Protein AF-A0A3D1DZ18-F1 (afdb_monomer_lite)

Structure (mmCIF, N/CA/C/O backbone):
data_AF-A0A3D1DZ18-F1
#
_entry.id   AF-A0A3D1DZ18-F1
#
loop_
_atom_site.group_PDB
_atom_site.id
_atom_site.type_symbol
_atom_site.label_atom_id
_atom_site.label_alt_id
_atom_site.label_comp_id
_atom_site.label_asym_id
_atom_site.label_entity_id
_atom_site.label_seq_id
_atom_site.pdbx_PDB_ins_code
_atom_site.Cartn_x
_atom_site.Cartn_y
_atom_site.Cartn_z
_atom_site.occupancy
_atom_site.B_iso_or_equiv
_atom_site.auth_seq_id
_atom_site.auth_comp_id
_atom_site.auth_asym_id
_atom_site.auth_atom_id
_atom_site.pdbx_PDB_model_num
ATOM 1 N N . ARG A 1 1 ? -7.904 15.446 -1.964 1.00 63.59 1 ARG A N 1
ATOM 2 C CA . ARG A 1 1 ? -7.680 14.143 -2.639 1.00 63.59 1 ARG A CA 1
ATOM 3 C C . ARG A 1 1 ? -6.211 13.783 -2.467 1.00 63.59 1 ARG A C 1
ATOM 5 O O . ARG A 1 1 ? -5.381 14.593 -2.849 1.00 63.59 1 ARG A O 1
ATOM 12 N N . LEU A 1 2 ? -5.895 12.655 -1.828 1.00 70.81 2 LEU A N 1
ATOM 13 C CA . LEU A 1 2 ? -4.513 12.186 -1.665 1.00 70.81 2 LEU A CA 1
ATOM 14 C C . LEU A 1 2 ? -4.102 11.406 -2.923 1.00 70.81 2 LEU A C 1
ATOM 16 O O . LEU A 1 2 ? -4.842 10.521 -3.343 1.00 70.81 2 LEU A O 1
ATOM 20 N N . MET A 1 3 ? -2.960 11.749 -3.521 1.00 78.75 3 MET A N 1
ATOM 21 C CA . MET A 1 3 ? -2.389 11.069 -4.689 1.00 78.75 3 MET A CA 1
ATOM 22 C C . MET A 1 3 ? -0.935 10.728 -4.373 1.00 78.75 3 MET A C 1
ATOM 24 O O . MET A 1 3 ? -0.142 11.632 -4.122 1.00 78.75 3 MET A O 1
ATOM 28 N N . LEU A 1 4 ? -0.595 9.440 -4.359 1.00 81.81 4 LEU A N 1
ATOM 29 C CA . LEU A 1 4 ? 0.752 8.956 -4.064 1.00 81.81 4 LEU A CA 1
ATOM 30 C C . LEU A 1 4 ? 1.178 7.966 -5.150 1.00 81.81 4 LEU A C 1
ATOM 32 O O . LEU A 1 4 ? 0.467 6.997 -5.410 1.00 81.81 4 LEU A O 1
ATOM 36 N N . LEU A 1 5 ? 2.340 8.204 -5.759 1.00 85.50 5 LEU A N 1
ATOM 37 C CA . LEU A 1 5 ? 3.006 7.230 -6.618 1.00 85.50 5 LEU A CA 1
ATOM 38 C C . LEU A 1 5 ? 3.925 6.388 -5.735 1.00 85.50 5 LEU A C 1
ATOM 40 O O . LEU A 1 5 ? 4.879 6.913 -5.165 1.00 85.50 5 LEU A O 1
ATOM 44 N N . VAL A 1 6 ? 3.609 5.108 -5.572 1.00 86.12 6 VAL A N 1
ATOM 45 C CA . VAL A 1 6 ? 4.302 4.238 -4.615 1.00 86.12 6 VAL A CA 1
ATOM 46 C C . VAL A 1 6 ? 4.658 2.896 -5.236 1.00 86.12 6 VAL A C 1
ATOM 48 O O . VAL A 1 6 ? 4.057 2.467 -6.221 1.00 86.12 6 VAL A O 1
ATOM 51 N N . GLU A 1 7 ? 5.646 2.230 -4.649 1.00 89.75 7 GLU A N 1
ATOM 52 C CA . GLU A 1 7 ? 6.009 0.864 -5.020 1.00 89.75 7 GLU A CA 1
ATOM 53 C C . GLU A 1 7 ? 5.047 -0.172 -4.379 1.00 89.75 7 GLU A C 1
ATOM 55 O O . GLU A 1 7 ? 4.304 0.176 -3.452 1.00 89.75 7 GLU A O 1
ATOM 60 N N . PRO A 1 8 ? 4.998 -1.429 -4.870 1.00 87.31 8 PRO A N 1
ATOM 61 C CA . PRO A 1 8 ? 4.051 -2.446 -4.415 1.00 87.31 8 PRO A CA 1
ATOM 62 C C . PRO A 1 8 ? 3.978 -2.692 -2.903 1.00 87.31 8 PRO A C 1
ATOM 64 O O . PRO A 1 8 ? 2.870 -2.871 -2.397 1.00 87.31 8 PRO A O 1
ATOM 67 N N . ALA A 1 9 ? 5.092 -2.711 -2.162 1.00 86.75 9 ALA A N 1
ATOM 68 C CA . ALA A 1 9 ? 5.037 -3.008 -0.725 1.00 86.75 9 ALA A CA 1
ATOM 69 C C . ALA A 1 9 ? 4.357 -1.870 0.060 1.00 86.75 9 ALA A C 1
ATOM 71 O O . ALA A 1 9 ? 3.513 -2.110 0.929 1.00 86.75 9 ALA A O 1
ATOM 72 N N . CYS A 1 10 ? 4.637 -0.624 -0.316 1.00 89.00 10 CYS A N 1
ATOM 73 C CA . CYS A 1 10 ? 3.939 0.558 0.181 1.00 89.00 10 CYS A CA 1
ATOM 74 C C . CYS A 1 10 ? 2.434 0.539 -0.178 1.00 89.00 10 CYS A C 1
ATOM 76 O O . CYS A 1 10 ? 1.581 0.734 0.696 1.00 89.00 10 CYS A O 1
ATOM 78 N N . ALA A 1 11 ? 2.083 0.204 -1.428 1.00 88.69 11 ALA A N 1
ATOM 79 C CA . ALA A 1 11 ? 0.688 0.070 -1.866 1.00 88.69 11 ALA A CA 1
ATOM 80 C C . ALA A 1 11 ? -0.081 -1.024 -1.100 1.00 88.69 11 ALA A C 1
ATOM 82 O O . ALA A 1 11 ? -1.255 -0.838 -0.768 1.00 88.69 11 ALA A O 1
ATOM 83 N N . ALA A 1 12 ? 0.572 -2.146 -0.780 1.00 89.50 12 ALA A N 1
ATOM 84 C CA . ALA A 1 12 ? -0.049 -3.280 -0.098 1.00 89.50 12 ALA A CA 1
ATOM 85 C C . ALA A 1 12 ? -0.584 -2.916 1.293 1.00 89.50 12 ALA A C 1
ATOM 87 O O . ALA A 1 12 ? -1.659 -3.381 1.676 1.00 89.50 12 ALA A O 1
ATOM 88 N N . SER A 1 13 ? 0.117 -2.049 2.031 1.00 90.81 13 SER A N 1
ATOM 89 C CA . SER A 1 13 ? -0.317 -1.591 3.358 1.00 90.81 13 SER A CA 1
ATOM 90 C C . SER A 1 13 ? -1.648 -0.834 3.284 1.00 90.81 13 SER A C 1
ATOM 92 O O . SER A 1 13 ? -2.583 -1.136 4.028 1.00 90.81 13 SER A O 1
ATOM 94 N N . LEU A 1 14 ? -1.767 0.104 2.336 1.00 90.12 14 LEU A N 1
ATOM 95 C CA . LEU A 1 14 ? -3.001 0.861 2.117 1.00 90.12 14 LEU A CA 1
ATOM 96 C C . LEU A 1 14 ? -4.117 -0.025 1.544 1.00 90.12 14 LEU A C 1
ATOM 98 O O . LEU A 1 14 ? -5.240 0.000 2.045 1.00 90.12 14 LEU A O 1
ATOM 102 N N . GLY A 1 15 ? -3.810 -0.846 0.535 1.00 89.19 15 GLY A N 1
ATOM 103 C CA . GLY A 1 15 ? -4.775 -1.757 -0.084 1.00 89.19 15 GLY A CA 1
ATOM 104 C C . GLY A 1 15 ? -5.355 -2.766 0.910 1.00 89.19 15 GLY A C 1
ATOM 105 O O . G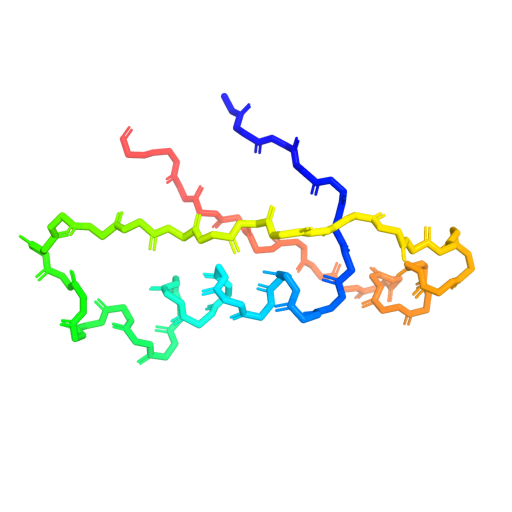LY A 1 15 ? -6.558 -3.015 0.918 1.00 89.19 15 GLY A O 1
ATOM 106 N N . THR A 1 16 ? -4.529 -3.279 1.825 1.00 91.56 16 THR A N 1
ATOM 107 C CA . THR A 1 16 ? -4.974 -4.203 2.876 1.00 91.56 16 THR A CA 1
ATOM 108 C C . THR A 1 16 ? -5.903 -3.517 3.877 1.00 91.56 16 THR A C 1
ATOM 110 O O . THR A 1 16 ? -6.917 -4.099 4.270 1.00 91.56 16 THR A O 1
ATOM 113 N N . ALA A 1 17 ? -5.592 -2.274 4.263 1.00 91.56 17 ALA A N 1
ATOM 114 C CA . ALA A 1 17 ? -6.424 -1.493 5.174 1.00 91.56 17 ALA A CA 1
ATOM 115 C C . ALA A 1 17 ? -7.805 -1.167 4.577 1.00 91.56 17 ALA A C 1
ATOM 117 O O . ALA A 1 17 ? -8.808 -1.208 5.289 1.00 91.56 17 ALA A O 1
ATOM 118 N N . LEU A 1 18 ? -7.858 -0.880 3.272 1.00 89.19 18 LEU A N 1
ATOM 119 C CA . LEU A 1 18 ? -9.095 -0.570 2.549 1.00 89.19 18 LEU A CA 1
ATOM 120 C C . LEU A 1 18 ? -9.891 -1.816 2.130 1.00 89.19 18 LEU A C 1
ATOM 122 O O . LEU A 1 18 ? -11.102 -1.722 1.942 1.00 89.19 18 LEU A O 1
ATOM 126 N N . GLY A 1 19 ? -9.231 -2.966 1.988 1.00 89.56 19 GLY A N 1
ATOM 127 C CA . GLY A 1 19 ? -9.838 -4.224 1.561 1.00 89.56 19 GLY A CA 1
ATOM 128 C C . GLY A 1 19 ? -9.929 -5.253 2.696 1.00 89.56 19 GLY A C 1
ATOM 129 O O . GLY A 1 19 ? -10.763 -5.085 3.589 1.00 89.56 19 GLY A O 1
ATOM 130 N N . PRO A 1 20 ? -9.111 -6.326 2.690 1.00 92.94 20 PRO A N 1
ATOM 131 C CA . PRO A 1 20 ? -9.258 -7.468 3.599 1.00 92.94 20 PRO A CA 1
ATOM 132 C C . PRO A 1 20 ? -9.345 -7.141 5.097 1.00 92.94 20 PRO A C 1
ATOM 134 O O . PRO A 1 20 ? -10.050 -7.831 5.830 1.00 92.94 20 PRO A O 1
ATOM 137 N N . LEU A 1 21 ? -8.651 -6.103 5.577 1.00 94.25 21 LEU A N 1
ATOM 138 C CA . LEU A 1 21 ? -8.681 -5.725 6.995 1.00 94.25 21 LEU A CA 1
ATOM 139 C C . LEU A 1 21 ? -9.720 -4.651 7.331 1.00 94.25 21 LEU A C 1
ATOM 141 O O . LEU A 1 21 ? -9.849 -4.303 8.505 1.00 94.25 21 LEU A O 1
ATOM 145 N N . ARG A 1 22 ? -10.500 -4.159 6.362 1.00 92.62 22 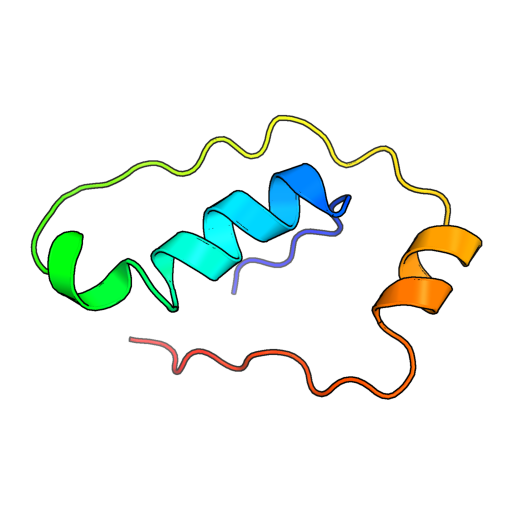ARG A N 1
ATOM 146 C CA . ARG A 1 22 ? -11.447 -3.050 6.556 1.00 92.62 22 ARG A CA 1
ATOM 147 C C . ARG A 1 22 ? -12.362 -3.256 7.763 1.00 92.62 22 ARG A C 1
ATOM 149 O O . ARG A 1 22 ? -12.440 -2.383 8.623 1.00 92.62 22 ARG A O 1
ATOM 156 N N . SER A 1 23 ? -12.996 -4.425 7.882 1.00 95.44 23 SER A N 1
ATOM 157 C CA . SER A 1 23 ? -13.898 -4.732 9.004 1.00 95.44 23 SER A CA 1
ATOM 158 C C . SER A 1 23 ? -13.172 -4.777 10.351 1.00 95.44 23 SER A C 1
ATOM 160 O O . SER A 1 23 ? -13.712 -4.341 11.361 1.00 95.44 23 SER A O 1
ATOM 162 N N . ARG A 1 24 ? -11.923 -5.257 10.376 1.00 96.56 24 ARG A N 1
ATOM 163 C CA . ARG A 1 24 ? -11.103 -5.319 11.597 1.00 96.56 24 ARG A CA 1
ATOM 164 C C . ARG A 1 24 ? -10.635 -3.934 12.056 1.00 96.56 24 ARG A C 1
ATOM 166 O O . ARG A 1 24 ? -10.398 -3.727 13.247 1.00 96.56 24 ARG A O 1
ATOM 173 N N . LEU A 1 25 ? -10.469 -3.008 11.115 1.00 95.25 25 LEU A N 1
ATOM 174 C CA . LEU A 1 25 ? -9.969 -1.655 11.357 1.00 95.25 25 LEU A CA 1
ATOM 175 C C . LEU A 1 25 ? -11.096 -0.626 11.544 1.00 95.25 25 LEU A C 1
ATOM 177 O O . LEU A 1 25 ? -10.823 0.498 11.960 1.00 95.25 25 LEU A O 1
ATOM 181 N N . ALA A 1 26 ? -12.353 -1.003 11.292 1.00 95.00 26 ALA A N 1
ATOM 182 C CA . ALA A 1 26 ? -13.511 -0.129 11.436 1.00 95.00 26 ALA A CA 1
ATOM 183 C C . ALA A 1 26 ? -13.584 0.514 12.834 1.00 95.00 26 ALA A C 1
ATOM 185 O O . ALA A 1 26 ? -13.424 -0.150 13.859 1.00 95.00 26 ALA A O 1
ATOM 186 N N . GLY A 1 27 ? -13.793 1.834 12.866 1.00 95.44 27 GLY A N 1
ATOM 187 C CA . GLY A 1 27 ? -13.878 2.624 14.100 1.00 95.44 27 GLY A CA 1
ATOM 188 C C . GLY A 1 27 ? -12.545 2.875 14.819 1.00 95.44 27 GLY A C 1
ATOM 189 O O . GLY A 1 27 ? -12.530 3.577 15.828 1.00 95.44 27 GLY A O 1
ATOM 190 N N . LYS A 1 28 ? -11.417 2.345 14.326 1.00 96.56 28 LYS A N 1
ATOM 191 C CA . LYS A 1 28 ? -10.090 2.576 14.917 1.00 96.56 28 LYS A CA 1
ATOM 192 C C . LYS A 1 28 ? -9.391 3.753 14.237 1.00 96.56 28 LYS A C 1
ATOM 194 O O . LYS A 1 28 ? -9.440 3.901 13.019 1.00 96.56 28 LYS A O 1
ATOM 199 N N . LYS A 1 29 ? -8.664 4.553 15.021 1.00 96.06 29 LYS A N 1
ATOM 200 C CA . LYS A 1 29 ? -7.678 5.499 14.481 1.00 96.06 29 LYS A CA 1
ATOM 201 C C . LYS A 1 29 ? -6.436 4.709 14.088 1.00 96.06 29 LYS A C 1
ATOM 203 O O . LYS A 1 29 ? -5.766 4.157 14.957 1.00 96.06 29 LYS A O 1
ATOM 208 N N . ILE A 1 30 ? -6.162 4.627 12.792 1.00 93.44 30 ILE A N 1
ATOM 209 C CA . ILE A 1 30 ? -5.032 3.873 12.249 1.00 93.44 30 ILE A CA 1
ATOM 210 C C . ILE A 1 30 ? -4.118 4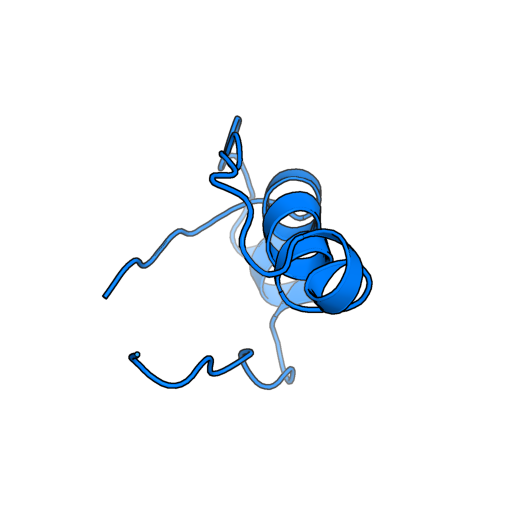.790 11.443 1.00 93.44 30 ILE A C 1
ATOM 212 O O . ILE A 1 30 ? -4.579 5.736 10.808 1.00 93.44 30 ILE A O 1
ATOM 216 N N . GLY A 1 31 ? -2.821 4.499 11.474 1.00 92.75 31 GLY A N 1
ATOM 217 C CA . GLY A 1 31 ? -1.828 5.119 10.604 1.00 92.75 31 GLY A CA 1
ATOM 218 C C . GLY A 1 31 ? -1.322 4.105 9.586 1.00 92.75 31 GLY A C 1
ATOM 219 O O . GLY A 1 31 ? -1.107 2.944 9.928 1.00 92.75 31 GLY A O 1
ATOM 220 N N . VAL A 1 32 ? -1.121 4.547 8.346 1.00 89.69 32 VAL A N 1
ATOM 221 C CA . VAL A 1 32 ? -0.410 3.779 7.317 1.00 89.69 32 VAL A CA 1
ATOM 222 C C . VAL A 1 32 ? 0.935 4.457 7.098 1.00 89.69 32 VAL A C 1
ATOM 224 O O . VAL A 1 32 ? 0.981 5.644 6.778 1.00 89.69 32 VAL A O 1
ATOM 227 N N . LEU A 1 33 ? 2.027 3.715 7.281 1.00 88.12 33 LEU A N 1
ATOM 228 C CA . LEU A 1 33 ? 3.368 4.210 6.994 1.00 88.12 33 LEU A CA 1
ATOM 229 C C . LEU A 1 33 ? 3.708 3.944 5.526 1.00 88.12 33 LEU A C 1
ATOM 231 O O . LEU A 1 33 ? 3.927 2.802 5.131 1.00 88.12 33 LEU A O 1
ATOM 235 N N . ALA A 1 34 ? 3.784 5.010 4.735 1.00 86.31 34 ALA A N 1
ATOM 236 C CA . ALA A 1 34 ? 4.274 4.958 3.364 1.00 86.31 34 ALA A CA 1
ATOM 237 C C . ALA A 1 34 ? 5.790 5.217 3.351 1.00 86.31 34 ALA A C 1
ATOM 239 O O . ALA A 1 34 ? 6.228 6.360 3.255 1.00 86.31 34 ALA A O 1
ATOM 240 N N . CYS A 1 35 ? 6.597 4.166 3.515 1.00 81.38 35 CYS A N 1
ATOM 241 C CA . CYS A 1 35 ? 8.044 4.299 3.735 1.00 81.38 35 CYS A CA 1
ATOM 242 C C . CYS A 1 35 ? 8.881 4.523 2.463 1.00 81.38 35 CYS A C 1
ATOM 244 O O . CYS A 1 35 ? 10.055 4.870 2.576 1.00 81.38 35 CYS A O 1
ATOM 246 N N . GLY A 1 36 ? 8.318 4.347 1.263 1.00 78.12 36 GLY A N 1
ATOM 247 C CA . GLY A 1 36 ? 9.074 4.507 0.024 1.00 78.12 36 GLY A CA 1
ATOM 248 C C . GLY A 1 36 ? 8.218 4.613 -1.235 1.00 78.12 36 GLY A C 1
ATOM 249 O O . GLY A 1 36 ? 7.110 4.082 -1.317 1.00 78.12 36 GLY A O 1
ATOM 250 N N . SER A 1 37 ? 8.771 5.307 -2.228 1.00 77.31 37 SER A N 1
ATOM 251 C CA . SER A 1 37 ? 8.189 5.525 -3.559 1.00 77.31 37 SER A CA 1
ATOM 252 C C . SER A 1 37 ? 9.183 5.247 -4.693 1.00 77.31 37 SER A C 1
ATOM 254 O O . SER A 1 37 ? 8.916 5.580 -5.846 1.00 77.31 37 SER A O 1
ATOM 256 N N . ASN A 1 38 ? 10.326 4.624 -4.387 1.00 82.25 38 ASN A N 1
ATOM 257 C CA . ASN A 1 38 ? 11.370 4.333 -5.369 1.00 82.25 38 ASN A CA 1
ATOM 258 C C . ASN A 1 38 ? 10.956 3.163 -6.275 1.00 82.25 38 ASN A C 1
ATOM 260 O O . ASN A 1 38 ? 11.344 2.015 -6.062 1.00 82.25 38 ASN A O 1
ATOM 264 N N . ILE A 1 39 ? 10.165 3.467 -7.301 1.00 88.44 39 ILE A N 1
ATOM 265 C CA . ILE A 1 39 ? 9.769 2.550 -8.369 1.00 88.44 39 ILE A CA 1
ATOM 266 C C . ILE A 1 39 ? 10.077 3.172 -9.731 1.00 88.44 39 ILE A C 1
ATOM 268 O O . ILE A 1 39 ? 9.868 4.364 -9.936 1.00 88.44 39 ILE A O 1
ATOM 272 N N . SER A 1 40 ? 10.579 2.364 -10.669 1.00 90.31 40 SER A N 1
ATOM 273 C CA . SER A 1 40 ? 10.748 2.810 -12.054 1.00 90.31 40 SER A CA 1
ATOM 274 C C . SER A 1 40 ? 9.399 2.873 -12.770 1.00 90.31 40 SER A C 1
ATOM 276 O O . SER A 1 40 ? 8.468 2.134 -12.432 1.00 90.31 40 SER A O 1
ATOM 278 N N . ILE A 1 41 ? 9.297 3.715 -13.797 1.00 90.44 41 ILE A N 1
ATOM 279 C CA . ILE A 1 41 ? 8.055 3.865 -14.559 1.00 90.44 41 ILE A CA 1
ATOM 280 C C . ILE A 1 41 ? 7.661 2.566 -15.277 1.00 90.44 41 ILE A C 1
ATOM 282 O O . ILE A 1 41 ? 6.486 2.215 -15.321 1.00 90.44 41 ILE A O 1
ATOM 286 N N . GLU A 1 42 ? 8.634 1.792 -15.762 1.00 93.75 42 GLU A N 1
ATOM 287 C CA . GLU A 1 42 ? 8.400 0.501 -16.417 1.00 93.75 42 GLU A CA 1
ATOM 288 C C . GLU A 1 42 ? 7.781 -0.498 -15.443 1.00 93.75 42 GLU A C 1
ATOM 290 O O . GLU A 1 42 ? 6.837 -1.214 -15.782 1.00 93.75 42 GLU A O 1
ATOM 295 N N . ARG A 1 43 ? 8.296 -0.536 -14.206 1.00 90.25 43 ARG A N 1
ATOM 296 C CA . ARG A 1 43 ? 7.783 -1.429 -13.169 1.00 90.25 43 ARG A CA 1
ATOM 297 C C . ARG A 1 43 ? 6.405 -0.983 -12.691 1.00 90.25 43 ARG A C 1
ATOM 299 O O . ARG A 1 43 ? 5.554 -1.839 -12.482 1.00 90.25 43 ARG A O 1
ATOM 306 N N . TYR A 1 44 ? 6.173 0.319 -12.552 1.00 90.31 44 TYR A N 1
ATOM 307 C CA . TYR A 1 44 ? 4.850 0.851 -12.239 1.00 90.31 44 TYR A CA 1
ATOM 308 C C . TYR A 1 44 ? 3.829 0.426 -13.305 1.00 90.31 44 TYR A C 1
ATOM 310 O O . TYR A 1 44 ? 2.868 -0.271 -12.987 1.00 90.31 44 TYR A O 1
ATOM 318 N N . ASN A 1 45 ? 4.119 0.709 -14.579 1.00 91.81 45 ASN A N 1
ATOM 319 C CA . ASN A 1 45 ? 3.263 0.352 -15.711 1.00 91.81 45 ASN A CA 1
ATOM 320 C C . ASN A 1 45 ? 2.992 -1.155 -15.794 1.00 91.81 45 ASN A C 1
ATOM 322 O O . ASN A 1 45 ? 1.866 -1.556 -16.074 1.00 91.81 45 ASN A O 1
ATOM 326 N N . LYS A 1 46 ? 3.985 -2.006 -15.500 1.00 91.94 46 LYS A N 1
ATOM 327 C CA . LYS A 1 46 ? 3.793 -3.464 -15.433 1.00 91.94 46 LYS A CA 1
ATOM 328 C C . LYS A 1 46 ? 2.685 -3.871 -14.452 1.00 91.94 46 LYS A C 1
ATOM 330 O O . LYS A 1 46 ? 1.997 -4.852 -14.714 1.00 91.94 46 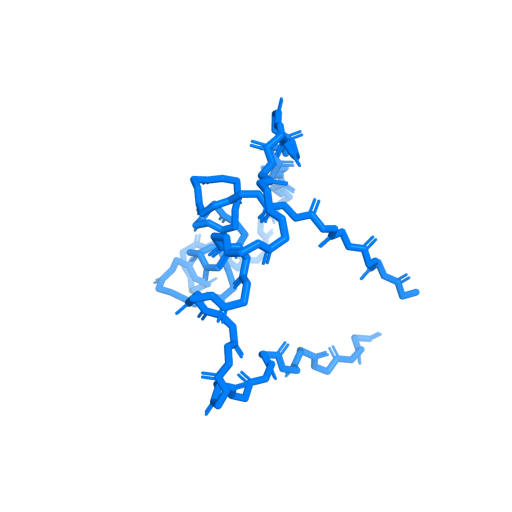LYS A O 1
ATOM 335 N N . TYR A 1 47 ? 2.537 -3.165 -13.331 1.00 87.25 47 TYR A N 1
ATOM 336 C CA . TYR A 1 47 ? 1.540 -3.484 -12.306 1.00 87.25 47 TYR A CA 1
ATOM 337 C C . TYR A 1 47 ? 0.217 -2.737 -12.481 1.00 87.25 47 TYR A C 1
ATOM 339 O O . TYR A 1 47 ? -0.800 -3.214 -11.986 1.00 87.25 47 TYR A O 1
ATOM 347 N N . THR A 1 48 ? 0.220 -1.584 -13.155 1.00 88.12 48 THR A N 1
ATOM 348 C CA . THR A 1 48 ? -0.965 -0.720 -13.255 1.00 88.12 48 THR A CA 1
ATOM 349 C C . THR A 1 48 ? -1.623 -0.691 -14.633 1.00 88.12 48 THR A C 1
ATOM 351 O O . THR A 1 48 ? -2.742 -0.197 -14.757 1.00 88.12 48 THR A O 1
ATOM 354 N N . ASN A 1 49 ? -0.978 -1.197 -15.686 1.00 91.88 49 ASN A N 1
ATOM 355 C CA . ASN A 1 49 ? -1.584 -1.207 -17.016 1.00 91.88 49 ASN A CA 1
ATOM 356 C C . ASN A 1 49 ? -2.792 -2.151 -17.068 1.00 91.88 49 ASN A C 1
ATOM 358 O O . ASN A 1 49 ? -2.676 -3.341 -16.787 1.00 91.88 49 ASN A O 1
ATOM 362 N N . GLY A 1 50 ? -3.943 -1.611 -17.474 1.00 86.56 50 GLY A N 1
ATOM 363 C CA . GLY A 1 50 ? -5.180 -2.374 -17.658 1.00 86.56 50 GLY A CA 1
ATOM 364 C C . GLY A 1 50 ? -5.920 -2.735 -16.367 1.00 86.56 50 GLY A C 1
ATOM 365 O O . GLY A 1 50 ? -6.937 -3.417 -16.445 1.00 8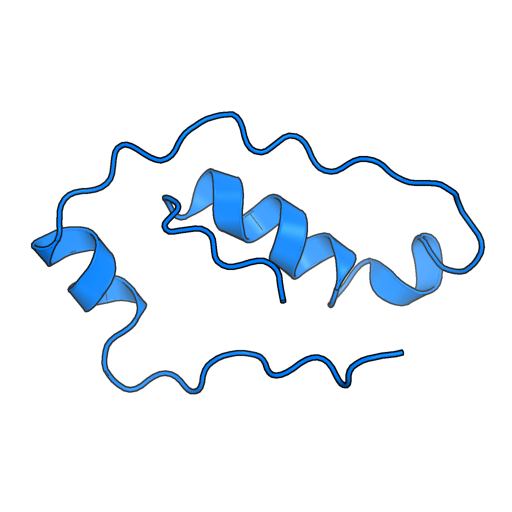6.56 50 GLY A O 1
ATOM 366 N N . VAL A 1 51 ? -5.451 -2.280 -15.199 1.00 84.31 51 VAL A N 1
ATOM 367 C CA . VAL A 1 51 ? -6.199 -2.412 -13.942 1.00 84.31 51 VAL A CA 1
ATOM 368 C C . VAL A 1 51 ? -7.004 -1.155 -13.654 1.00 84.31 51 VAL A C 1
ATOM 370 O O . VAL A 1 51 ? -6.551 -0.028 -13.851 1.00 84.31 51 VAL A O 1
ATOM 373 N N . GLU A 1 52 ? -8.215 -1.365 -13.154 1.00 80.81 52 GLU A N 1
ATOM 374 C CA . GLU A 1 52 ? -9.072 -0.284 -12.702 1.00 80.81 52 GLU A CA 1
ATOM 375 C C . GLU A 1 52 ? -8.573 0.231 -11.348 1.00 80.81 52 GLU A C 1
ATOM 377 O O . GLU A 1 52 ? -8.302 -0.538 -10.419 1.00 80.81 52 GLU A O 1
ATOM 382 N N . MET A 1 53 ? -8.397 1.547 -11.238 1.00 72.25 53 MET A N 1
ATOM 383 C CA . MET A 1 53 ? -7.925 2.152 -9.999 1.00 72.25 53 MET A CA 1
ATOM 384 C C . MET A 1 53 ? -9.012 2.011 -8.932 1.00 72.25 53 MET A C 1
ATOM 386 O O . MET A 1 53 ? -10.167 2.350 -9.179 1.00 72.25 53 MET A O 1
ATOM 390 N N . LEU A 1 54 ? -8.646 1.555 -7.730 1.00 70.62 54 LEU A N 1
ATOM 391 C CA . LEU A 1 54 ? -9.602 1.433 -6.632 1.00 70.62 54 LEU A CA 1
ATOM 392 C C . LEU A 1 54 ? -10.147 2.825 -6.264 1.00 70.62 54 LEU A C 1
ATOM 394 O O . LEU A 1 54 ? -9.457 3.633 -5.637 1.00 70.62 54 LEU A O 1
ATOM 398 N N . THR A 1 55 ? -11.385 3.125 -6.652 1.00 68.25 55 THR A N 1
ATOM 399 C CA . THR A 1 55 ? -12.058 4.363 -6.259 1.00 68.25 55 THR A CA 1
ATOM 400 C C . THR A 1 55 ? -12.715 4.161 -4.904 1.00 68.2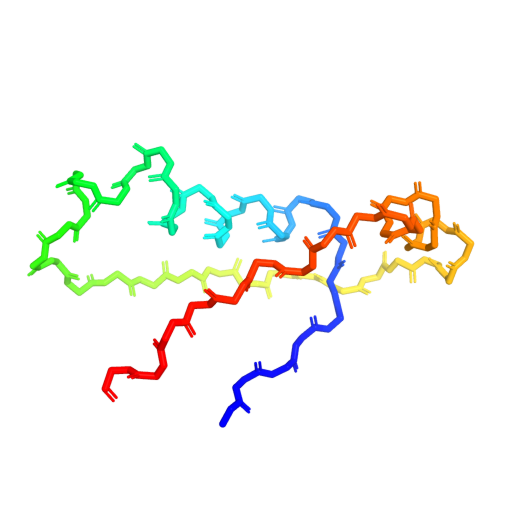5 55 THR A C 1
ATOM 402 O O . THR A 1 55 ? -13.710 3.448 -4.783 1.00 68.25 55 THR A O 1
ATOM 405 N N . VAL A 1 56 ? -12.171 4.798 -3.871 1.00 63.47 56 VAL A N 1
ATOM 406 C CA . VAL A 1 56 ? -12.861 4.909 -2.584 1.00 63.47 56 VAL A CA 1
ATOM 407 C C . VAL A 1 56 ? -13.727 6.169 -2.652 1.00 63.47 56 VAL A C 1
ATOM 409 O O . VAL A 1 56 ? -13.177 7.232 -2.963 1.00 63.47 56 VAL A O 1
ATOM 412 N N . PRO A 1 57 ? -15.048 6.090 -2.406 1.00 57.53 57 PRO A N 1
ATOM 413 C CA . PRO A 1 57 ? -15.886 7.278 -2.312 1.00 57.53 57 PRO A CA 1
ATOM 414 C C . PRO A 1 57 ? -15.276 8.263 -1.316 1.00 57.53 57 PRO A C 1
ATOM 416 O O . PRO A 1 57 ? -14.780 7.853 -0.263 1.00 57.53 57 PRO A O 1
ATOM 419 N N . ALA A 1 58 ? -15.290 9.552 -1.654 1.00 54.97 58 ALA A N 1
ATOM 420 C CA . ALA A 1 58 ? -15.001 10.573 -0.660 1.00 54.97 58 ALA A CA 1
ATOM 421 C C . ALA A 1 58 ? -16.056 10.442 0.448 1.00 54.97 58 ALA A C 1
ATOM 423 O O . ALA A 1 58 ? -17.251 10.447 0.149 1.00 54.97 58 ALA A O 1
ATOM 424 N N . ALA A 1 59 ? -15.593 10.224 1.681 1.00 52.62 59 ALA A N 1
ATOM 425 C CA . ALA A 1 59 ? -16.434 10.288 2.870 1.00 52.62 59 ALA A CA 1
ATOM 426 C C . ALA A 1 59 ? -16.923 11.721 3.101 1.00 52.62 59 ALA A C 1
ATOM 428 O O . ALA A 1 59 ? -16.142 12.654 2.789 1.00 52.62 59 ALA A O 1
#

pLDDT: mean 85.34, std 10.49, range [52.62, 96.56]

Radius of gyration: 12.72 Å; chains: 1; bounding box: 28×22×33 Å

Sequence (59 aa):
RLMLLVEPACAASLGTALGPLRSRLAGKKIGVLACGSNISIERYNKYTNGVEMLTVPAA

Secondary structure (DSSP, 8-state):
-------HHHHHHHHHHHTTTHHHHTT-------------HHHHHHHHTTPPP--PPP-

Foldseek 3Di:
DDDDQADDVLVCQVCCCVPVCVVVCPPHDDDRDNPDRPDDPVRSCVVPPPDDDDDDPDD